Protein AF-Q4S038-F1 (afdb_monomer)

Nearest PDB structures (foldseek):
  6jyj-assembly3_C  TM=9.714E-01  e=1.321E-03  Xenopus tropicalis
  7kzv-assembly1_E  TM=6.057E-01  e=4.966E+00  Homo sapiens
  7kzp-assembly1_E  TM=5.950E-01  e=7.964E+00  Homo sapiens
  4au5-assembly1_A  TM=6.008E-01  e=9.751E+00  Escherichia coli
  6wts-assembly1_A  TM=4.315E-01  e=9.751E+00  Homo sapiens

Secondary structure (DSSP, 8-state):
--GGGS--PPPHHHHHHHHHHHHS-EEEPPSTTPPPEEE-HHHHH---

Radius of gyration: 16.37 Å; Cα contacts (8 Å, |Δi|>4): 34; chains: 1; bounding box: 35×24×47 Å

Foldseek 3Di:
DPVVVVDDDDDPVRVVVVVCQQAAWDWDDDPDPDHIDTDGNVVVPPDD

Mean predicted aligned error: 4.97 Å

Solvent-accessible surface area (backbone atoms only — not comparable to full-atom values): 3127 Å² total; per-residue (Å²): 132,72,70,71,80,81,58,81,83,77,52,70,72,55,48,55,51,50,50,50,58,35,62,43,70,46,80,46,80,39,76,83,91,44,66,69,44,79,43,33,55,51,70,71,70,59,75,129

Sequence (48 aa):
ENPSRRLSVLCWDQVRRLDSILAESVPIHGRGNFPTLSVQPRQIVQVR

pLDDT: mean 92.61, std 11.27, range [59.75, 98.75]

Organism: Tetraodon nigroviridis (NCBI:txid99883)

InterPro domains:
  IPR012937 Terminal nucleotidyltransferase [PF07984] (10-47)
  IPR012937 Terminal nucleotidyltransferase [PTHR12974] (2-47)

Structure (mmCIF, N/CA/C/O backbone):
data_AF-Q4S038-F1
#
_entry.id   AF-Q4S038-F1
#
loop_
_atom_site.group_PDB
_atom_site.id
_atom_site.type_symbol
_atom_site.label_atom_id
_atom_site.label_alt_id
_atom_site.label_comp_id
_atom_site.label_asym_id
_atom_site.label_entity_id
_atom_site.label_seq_id
_atom_site.pdbx_PDB_ins_code
_atom_site.Cartn_x
_atom_site.Cartn_y
_atom_site.Cartn_z
_atom_site.occupancy
_atom_site.B_iso_or_equiv
_atom_site.auth_seq_id
_atom_site.auth_comp_id
_atom_site.auth_asym_id
_atom_site.auth_atom_id
_atom_site.pdbx_PDB_model_num
ATOM 1 N N . GLU A 1 1 ? 0.388 9.383 28.883 1.00 60.47 1 GLU A N 1
ATOM 2 C CA . GLU A 1 1 ? -0.607 9.650 27.820 1.00 60.47 1 GLU A CA 1
ATOM 3 C C . GLU A 1 1 ? -1.462 8.409 27.619 1.00 60.47 1 GLU A C 1
ATOM 5 O O . GLU A 1 1 ? -0.916 7.316 27.666 1.00 60.47 1 GLU A O 1
ATOM 10 N N . ASN A 1 2 ? -2.780 8.549 27.468 1.00 63.53 2 ASN A N 1
ATOM 11 C CA . ASN A 1 2 ? -3.679 7.398 27.349 1.00 63.53 2 ASN A CA 1
ATOM 12 C C . ASN A 1 2 ? -3.647 6.881 25.890 1.00 63.53 2 ASN A C 1
ATOM 14 O O . ASN A 1 2 ? -4.111 7.609 25.004 1.00 63.53 2 ASN A O 1
ATOM 18 N N . PRO A 1 3 ? -3.077 5.693 25.595 1.00 64.81 3 PRO A N 1
ATOM 19 C CA . PRO A 1 3 ? -2.843 5.226 24.222 1.00 64.81 3 PRO A CA 1
ATOM 20 C C . PRO A 1 3 ? -4.129 5.115 23.391 1.00 64.81 3 PRO A C 1
ATOM 22 O O . PRO A 1 3 ? -4.085 5.276 22.172 1.00 64.81 3 PRO A O 1
ATOM 25 N N . SER A 1 4 ? -5.280 4.957 24.049 1.00 73.12 4 SER A N 1
ATOM 26 C CA . SER A 1 4 ? -6.603 4.865 23.427 1.00 73.12 4 SER A CA 1
ATOM 27 C C . SER A 1 4 ? -7.020 6.109 22.633 1.00 73.12 4 SER A C 1
ATOM 29 O O . SER A 1 4 ? -7.868 6.000 21.759 1.00 73.12 4 SER A O 1
ATOM 31 N N . ARG A 1 5 ? -6.431 7.291 22.882 1.00 81.12 5 ARG A N 1
ATOM 32 C CA . ARG A 1 5 ? -6.770 8.521 22.131 1.00 81.12 5 ARG A CA 1
ATOM 33 C C . ARG A 1 5 ? -6.150 8.596 20.730 1.00 81.12 5 ARG A C 1
ATOM 35 O O . ARG A 1 5 ? -6.553 9.456 19.956 1.00 81.12 5 ARG A O 1
ATOM 42 N N . ARG A 1 6 ? -5.164 7.748 20.410 1.00 90.44 6 ARG A N 1
ATOM 43 C CA . ARG A 1 6 ? -4.453 7.764 19.112 1.00 90.44 6 ARG A CA 1
ATOM 44 C C . ARG A 1 6 ? -4.868 6.632 18.173 1.00 90.44 6 ARG A C 1
ATOM 46 O O . ARG A 1 6 ? -4.387 6.581 17.047 1.00 90.44 6 ARG A O 1
ATOM 53 N N . LEU A 1 7 ? -5.707 5.712 18.644 1.00 93.19 7 LEU A N 1
ATOM 54 C CA . LEU A 1 7 ? -6.114 4.525 17.902 1.00 93.19 7 LEU A CA 1
ATOM 55 C C . LEU A 1 7 ? -7.591 4.633 17.530 1.00 93.19 7 LEU A C 1
ATOM 57 O O . LEU A 1 7 ? -8.410 5.078 18.330 1.00 93.19 7 LEU A O 1
ATOM 61 N N . SER A 1 8 ? -7.921 4.206 16.317 1.00 93.25 8 SER A N 1
ATOM 62 C CA . SER A 1 8 ? -9.293 4.082 15.835 1.00 93.25 8 SER A CA 1
ATOM 63 C C . SER A 1 8 ? -9.391 2.875 14.909 1.00 93.25 8 SER A C 1
ATOM 65 O O . SER A 1 8 ? -8.440 2.570 14.186 1.00 93.25 8 SER A O 1
ATOM 67 N N . VAL A 1 9 ? -10.531 2.188 14.941 1.00 95.25 9 VAL A N 1
ATOM 68 C CA . VAL A 1 9 ? -10.827 1.075 14.033 1.00 95.25 9 VAL A CA 1
ATOM 69 C C . VAL A 1 9 ? -11.427 1.642 12.750 1.00 95.25 9 VAL A C 1
ATOM 71 O O . VAL A 1 9 ? -12.310 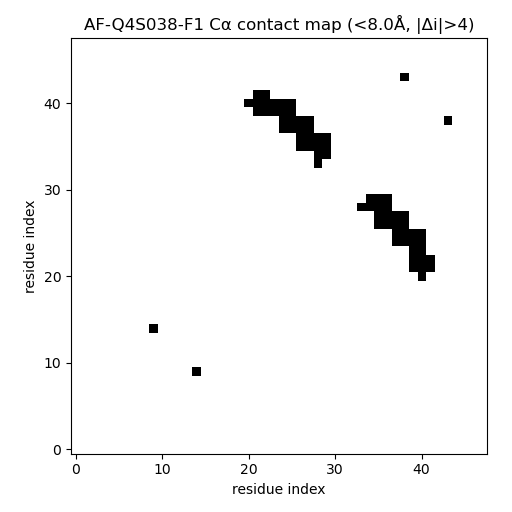2.497 12.798 1.00 95.25 9 VAL A O 1
ATOM 74 N N . LEU A 1 10 ? -10.948 1.165 11.602 1.00 97.81 10 LEU A N 1
ATOM 75 C CA . LEU A 1 10 ? -11.481 1.570 10.305 1.00 97.81 10 LEU A CA 1
ATOM 76 C C . LEU A 1 10 ? -12.904 1.028 10.109 1.00 97.81 10 LEU A C 1
ATOM 78 O O . LEU A 1 10 ? -13.168 -0.145 10.373 1.00 97.81 10 LEU A O 1
ATOM 82 N N . CYS A 1 11 ? -13.813 1.863 9.606 1.00 98.44 11 CYS A N 1
ATOM 83 C CA . CYS A 1 11 ? -15.129 1.410 9.162 1.00 98.44 11 CYS A CA 1
ATOM 84 C C . CYS A 1 11 ? -15.029 0.630 7.841 1.00 98.44 11 CYS A C 1
ATOM 86 O O . CYS A 1 11 ? -13.999 0.641 7.163 1.00 98.44 11 CYS A O 1
ATOM 88 N N . TRP A 1 12 ? -16.119 -0.026 7.435 1.00 98.38 12 TRP A N 1
ATOM 89 C CA . TRP A 1 12 ? -16.109 -0.879 6.245 1.00 98.38 12 TRP A CA 1
ATOM 90 C C . TRP A 1 12 ? -15.711 -0.143 4.957 1.00 98.38 12 TRP A C 1
ATOM 92 O O . TRP A 1 12 ? -14.887 -0.647 4.196 1.00 98.38 12 TRP A O 1
ATOM 102 N N . ASP A 1 13 ? -16.207 1.076 4.735 1.00 98.69 13 ASP A N 1
ATOM 103 C CA . ASP A 1 13 ? -15.827 1.860 3.553 1.00 98.69 13 ASP A CA 1
ATOM 104 C C . ASP A 1 13 ? -14.334 2.205 3.531 1.00 98.69 13 ASP A C 1
ATOM 106 O O . ASP A 1 13 ? -13.701 2.216 2.471 1.00 98.69 13 ASP A O 1
ATOM 110 N N . GLN A 1 14 ? -13.747 2.445 4.704 1.00 98.69 14 GLN A N 1
ATOM 111 C CA . GLN A 1 14 ? -12.315 2.692 4.842 1.00 98.69 14 GLN A CA 1
ATOM 112 C C . GLN A 1 14 ? -11.502 1.420 4.579 1.00 98.69 14 GLN A C 1
ATOM 114 O O . GLN A 1 14 ? -10.491 1.488 3.880 1.00 98.69 14 GLN A O 1
ATOM 119 N N . VAL A 1 15 ? -11.962 0.264 5.069 1.00 98.62 15 VAL A N 1
ATOM 120 C CA . VAL A 1 15 ? -11.342 -1.041 4.784 1.00 98.62 15 VAL A CA 1
ATOM 121 C C . VAL A 1 15 ? -11.390 -1.350 3.289 1.00 98.62 15 VAL A C 1
ATOM 123 O O . VAL A 1 15 ? -10.367 -1.707 2.712 1.00 98.62 15 VAL A O 1
ATOM 126 N N . ARG A 1 16 ? -12.534 -1.133 2.628 1.00 98.75 16 ARG A N 1
ATOM 127 C CA . ARG A 1 16 ? -12.686 -1.351 1.181 1.00 98.75 16 ARG A CA 1
ATOM 128 C C . ARG A 1 16 ? -11.737 -0.474 0.363 1.00 98.75 16 ARG A C 1
ATOM 130 O O . ARG A 1 16 ? -11.154 -0.932 -0.618 1.00 98.75 16 ARG A O 1
ATOM 137 N N . ARG A 1 17 ? -11.555 0.786 0.768 1.00 98.69 17 ARG A N 1
ATOM 138 C CA . ARG A 1 17 ? -10.584 1.683 0.126 1.00 98.69 17 ARG A CA 1
ATOM 139 C C . ARG A 1 17 ? -9.146 1.215 0.350 1.00 98.69 17 ARG A C 1
ATOM 141 O O . ARG A 1 17 ? -8.356 1.250 -0.589 1.00 98.69 17 ARG A O 1
ATOM 148 N N . LEU A 1 18 ? -8.808 0.795 1.568 1.00 98.44 18 LEU A N 1
ATOM 149 C CA . LEU A 1 18 ? -7.481 0.272 1.887 1.00 98.44 18 LEU A CA 1
ATOM 150 C C . LEU A 1 18 ? -7.164 -0.982 1.063 1.00 98.44 18 LEU A C 1
ATOM 152 O O . LEU A 1 18 ? -6.083 -1.059 0.488 1.00 98.44 18 LEU A O 1
ATOM 156 N N . ASP A 1 19 ? -8.107 -1.918 0.953 1.00 98.31 19 ASP A N 1
ATOM 157 C CA . ASP A 1 19 ? -7.952 -3.121 0.129 1.00 98.31 19 ASP A CA 1
ATOM 158 C C . ASP A 1 19 ? -7.679 -2.770 -1.339 1.00 98.31 19 ASP A C 1
ATOM 160 O O . ASP A 1 19 ? -6.709 -3.258 -1.915 1.00 98.31 19 ASP A O 1
ATOM 164 N N . SER A 1 20 ? -8.447 -1.834 -1.911 1.00 98.50 20 SER A N 1
ATOM 165 C CA . SER A 1 20 ? -8.219 -1.353 -3.279 1.00 98.50 20 SER A CA 1
ATOM 166 C C . SER A 1 20 ? -6.803 -0.805 -3.472 1.00 98.50 20 SER A C 1
ATOM 168 O O . SER A 1 20 ? -6.157 -1.144 -4.457 1.00 98.50 20 SER A O 1
ATOM 170 N N . ILE A 1 21 ? -6.298 0.001 -2.531 1.00 98.25 21 ILE A N 1
ATOM 171 C CA . ILE A 1 21 ? -4.934 0.557 -2.591 1.00 98.25 21 ILE A CA 1
ATOM 172 C C . ILE A 1 21 ? -3.886 -0.559 -2.525 1.00 98.25 21 ILE A C 1
ATOM 174 O O . ILE A 1 21 ? -2.898 -0.539 -3.254 1.00 98.25 21 ILE A O 1
ATOM 178 N N . LEU A 1 22 ? -4.089 -1.541 -1.647 1.00 98.06 22 LEU A N 1
ATOM 179 C CA . LEU A 1 22 ? -3.172 -2.667 -1.487 1.00 98.06 22 LEU A CA 1
ATOM 180 C C . LEU A 1 22 ? -3.195 -3.625 -2.690 1.00 98.06 22 LEU A C 1
ATOM 182 O O . LEU A 1 22 ? -2.213 -4.341 -2.913 1.00 98.06 22 LEU A O 1
ATOM 186 N N . ALA A 1 23 ? -4.301 -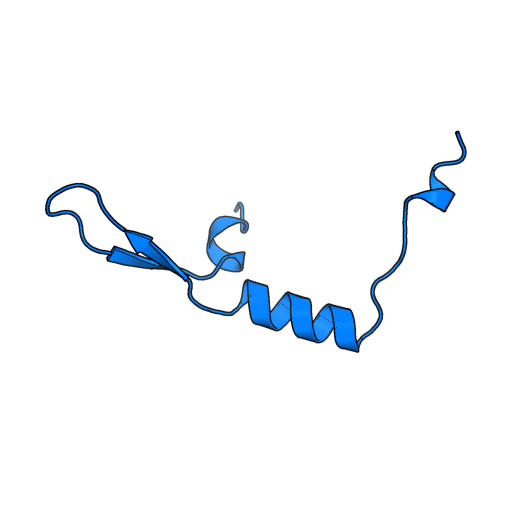3.647 -3.437 1.00 97.75 23 ALA A N 1
ATOM 187 C CA . ALA A 1 23 ? -4.534 -4.485 -4.606 1.00 97.75 23 ALA A CA 1
ATOM 188 C C . ALA A 1 23 ? -4.107 -3.857 -5.935 1.00 97.75 23 ALA A C 1
ATOM 190 O O . ALA A 1 23 ? -3.795 -4.589 -6.877 1.00 97.75 23 ALA A O 1
ATOM 191 N N . GLU A 1 24 ? -4.137 -2.532 -6.028 1.00 98.19 24 GLU A N 1
ATOM 192 C CA . GLU A 1 24 ? -3.800 -1.801 -7.241 1.00 98.19 24 GLU A CA 1
ATOM 193 C C . GLU A 1 24 ? -2.316 -1.967 -7.578 1.00 98.19 24 GLU A C 1
ATOM 195 O O . GLU A 1 24 ? -1.449 -1.985 -6.701 1.00 98.19 24 GLU A O 1
ATOM 200 N N . SER A 1 25 ? -2.017 -2.130 -8.868 1.00 97.69 25 SER A N 1
ATOM 201 C CA . SER A 1 25 ? -0.633 -2.226 -9.306 1.00 97.69 25 SER A CA 1
ATOM 202 C C . SER A 1 25 ? -0.029 -0.838 -9.487 1.00 97.69 25 SER A C 1
ATOM 204 O O . SER A 1 25 ? -0.582 0.000 -10.191 1.00 97.69 25 SER A O 1
ATOM 206 N N . VAL A 1 26 ? 1.135 -0.625 -8.881 1.00 97.69 26 VAL A N 1
ATOM 207 C CA . VAL A 1 26 ? 1.920 0.606 -8.949 1.00 97.69 26 VAL A CA 1
ATOM 208 C C . VAL A 1 26 ? 3.204 0.334 -9.744 1.00 97.69 26 VAL A C 1
ATOM 210 O O . VAL A 1 26 ? 3.825 -0.719 -9.554 1.00 97.69 26 VAL A O 1
ATOM 213 N N . PRO A 1 27 ? 3.625 1.247 -10.637 1.00 98.12 27 PRO A N 1
ATOM 214 C CA . PRO A 1 27 ? 4.872 1.100 -11.371 1.00 98.12 27 PRO A CA 1
ATOM 215 C C . PRO A 1 27 ? 6.090 1.399 -10.485 1.00 98.12 27 PRO A C 1
ATOM 217 O O . PRO A 1 27 ? 6.123 2.394 -9.762 1.00 98.12 27 PRO A O 1
ATOM 220 N N . ILE A 1 28 ? 7.133 0.577 -10.601 1.00 97.88 28 ILE A N 1
ATOM 221 C CA . ILE A 1 28 ? 8.474 0.877 -10.085 1.00 97.88 28 ILE A CA 1
ATOM 222 C C . ILE A 1 28 ? 9.424 0.965 -11.271 1.00 97.88 28 ILE A C 1
ATOM 224 O 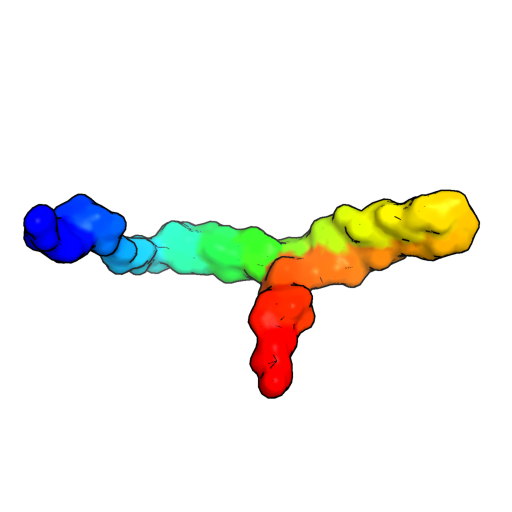O . ILE A 1 28 ? 9.708 -0.036 -11.930 1.00 97.88 28 ILE A O 1
ATOM 228 N N . HIS A 1 29 ? 9.919 2.167 -11.546 1.00 98.31 29 HIS A N 1
ATOM 229 C CA . HIS A 1 29 ? 10.829 2.403 -12.659 1.00 98.31 29 HIS A CA 1
ATOM 230 C C . HIS A 1 29 ? 12.238 1.892 -12.348 1.00 98.31 29 HIS A C 1
ATOM 232 O O . HIS A 1 29 ? 12.871 2.312 -11.378 1.00 98.31 29 HIS A O 1
ATOM 238 N N . GLY A 1 30 ? 12.742 1.005 -13.205 1.00 98.00 30 GLY A N 1
ATOM 239 C CA . GLY A 1 30 ? 14.142 0.604 -13.201 1.00 98.00 30 GLY A CA 1
ATOM 240 C C . GLY A 1 30 ? 15.051 1.747 -13.655 1.00 98.00 30 GLY A C 1
ATOM 241 O O . GLY A 1 30 ? 14.708 2.530 -14.539 1.00 98.00 30 GLY A O 1
ATOM 242 N N . ARG A 1 31 ? 16.242 1.851 -13.057 1.00 98.06 31 ARG A N 1
ATOM 243 C CA . ARG A 1 31 ? 17.272 2.798 -13.506 1.00 98.06 31 ARG A CA 1
ATOM 244 C C . ARG A 1 31 ? 17.992 2.247 -14.743 1.00 98.06 31 ARG A C 1
ATOM 246 O O . ARG A 1 31 ? 18.411 1.093 -14.750 1.00 98.06 31 ARG A O 1
ATOM 253 N N . GLY A 1 32 ? 18.229 3.087 -15.750 1.00 97.12 32 GLY A N 1
ATOM 254 C CA . GLY A 1 32 ? 18.914 2.683 -16.984 1.00 97.12 32 GLY A CA 1
ATOM 255 C C . GLY A 1 32 ? 18.022 1.802 -17.861 1.00 97.12 32 GLY A C 1
ATOM 256 O O . GLY A 1 32 ? 16.867 2.140 -18.076 1.00 97.12 32 GLY A O 1
ATOM 257 N N . ASN A 1 33 ? 18.548 0.669 -18.336 1.00 97.06 33 ASN A N 1
ATOM 258 C CA . ASN A 1 33 ? 17.805 -0.275 -19.186 1.00 9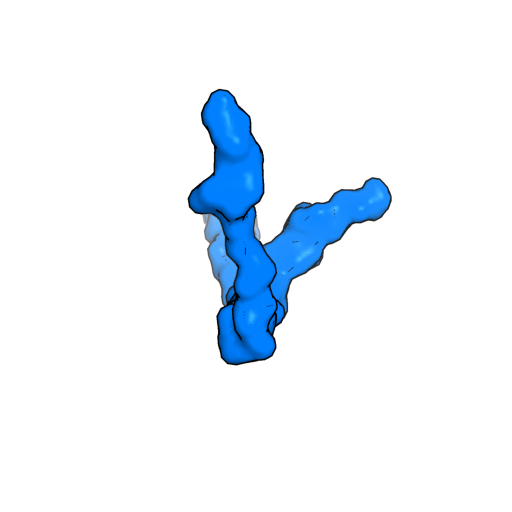7.06 33 ASN A CA 1
ATOM 259 C C . ASN A 1 33 ? 17.029 -1.338 -18.391 1.00 97.06 33 ASN A C 1
ATOM 261 O O . ASN A 1 33 ? 16.537 -2.306 -18.969 1.00 97.06 33 ASN A O 1
ATOM 265 N N . PHE A 1 34 ? 16.949 -1.201 -17.065 1.00 98.38 34 PHE A N 1
ATOM 266 C CA . PHE A 1 34 ? 16.135 -2.104 -16.260 1.00 98.38 34 PHE A CA 1
ATOM 267 C C . PHE A 1 34 ? 14.646 -1.837 -16.513 1.00 98.38 34 PHE A C 1
ATOM 269 O O . PHE A 1 34 ? 14.242 -0.677 -16.621 1.00 98.38 34 PHE A O 1
ATOM 276 N N . PRO A 1 35 ? 13.816 -2.889 -16.602 1.00 98.06 35 PRO A N 1
ATOM 277 C CA . PRO A 1 35 ? 12.402 -2.735 -16.907 1.00 98.06 35 PRO A CA 1
ATOM 278 C C . PRO A 1 35 ? 11.660 -1.995 -15.788 1.00 98.06 35 PRO A C 1
ATOM 280 O O . PRO A 1 35 ? 12.075 -1.993 -14.628 1.00 98.06 35 PRO A O 1
ATOM 283 N N . THR A 1 36 ? 10.516 -1.405 -16.136 1.00 98.38 36 THR A N 1
ATOM 284 C CA . THR A 1 36 ? 9.538 -0.965 -15.134 1.00 98.38 36 THR A CA 1
ATOM 285 C C . THR A 1 36 ? 8.778 -2.186 -14.624 1.00 98.38 36 THR A C 1
ATOM 287 O O . THR A 1 36 ? 8.249 -2.961 -15.420 1.00 98.38 36 THR A O 1
ATOM 290 N N . LEU A 1 37 ? 8.726 -2.361 -13.307 1.00 97.81 37 LEU A N 1
ATOM 291 C CA . LEU A 1 37 ? 7.952 -3.423 -12.66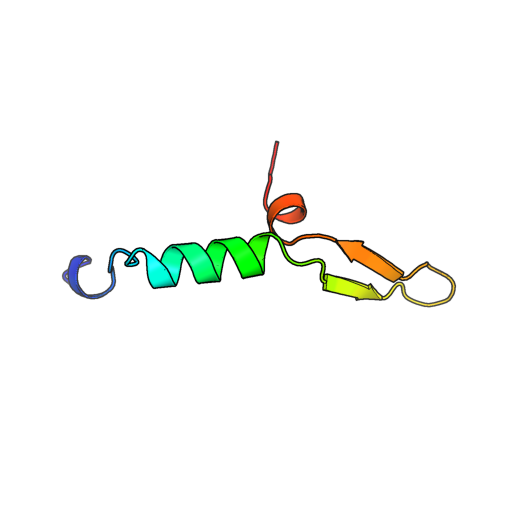8 1.00 97.81 37 LEU A CA 1
ATOM 292 C C . LEU A 1 37 ? 6.530 -2.935 -12.395 1.00 97.81 37 LEU A C 1
ATOM 294 O O . LEU A 1 37 ? 6.344 -1.794 -11.986 1.00 97.81 37 LEU A O 1
ATOM 298 N N . SER A 1 38 ? 5.545 -3.813 -12.567 1.00 97.94 38 SER A N 1
ATOM 299 C CA . SER A 1 38 ? 4.167 -3.600 -12.118 1.00 97.94 38 SER A CA 1
ATOM 300 C C . SER A 1 38 ? 3.964 -4.435 -10.859 1.00 97.94 38 SER A C 1
AT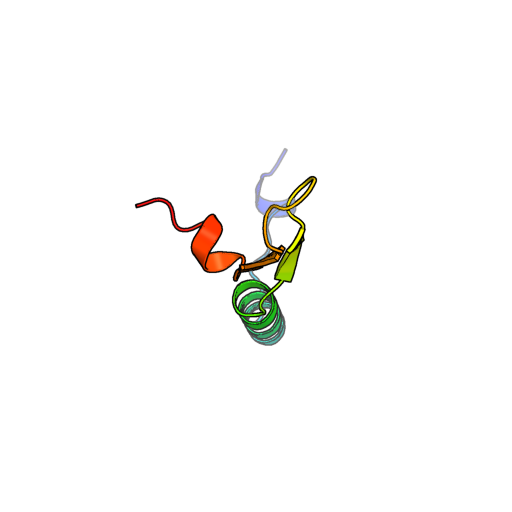OM 302 O O . SER A 1 38 ? 3.996 -5.664 -10.929 1.00 97.94 38 SER A O 1
ATOM 304 N N . VAL A 1 39 ? 3.818 -3.795 -9.700 1.00 96.69 39 VAL A N 1
ATOM 305 C CA . VAL A 1 39 ? 3.773 -4.492 -8.401 1.00 96.69 39 VAL A CA 1
ATOM 306 C C . VAL A 1 39 ? 2.572 -4.055 -7.584 1.00 96.69 39 VAL A C 1
ATOM 308 O O . VAL A 1 39 ? 2.138 -2.916 -7.700 1.00 96.69 39 VAL A O 1
ATOM 311 N N . GLN A 1 40 ? 2.020 -4.937 -6.757 1.00 97.94 40 GLN A N 1
ATOM 312 C CA . GLN A 1 40 ? 0.953 -4.574 -5.819 1.00 97.94 40 GLN A CA 1
ATOM 313 C C . GLN A 1 40 ? 1.556 -4.364 -4.423 1.00 97.94 40 GLN A C 1
ATOM 315 O O . GLN A 1 40 ? 2.335 -5.220 -3.989 1.00 97.94 40 GLN A O 1
ATOM 320 N N . PRO A 1 41 ? 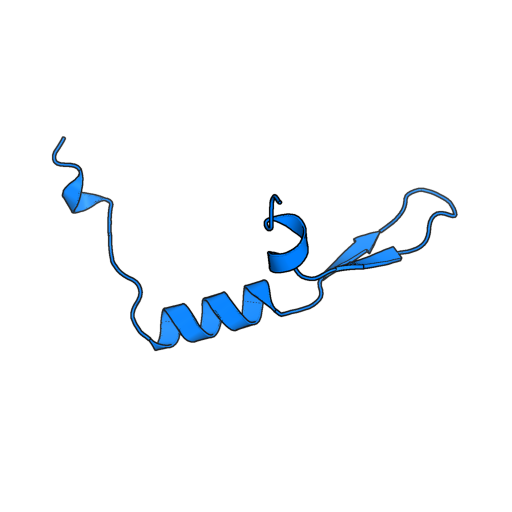1.201 -3.298 -3.676 1.00 97.50 41 PRO A N 1
ATOM 321 C CA . PRO A 1 41 ? 1.773 -3.038 -2.352 1.00 97.50 41 PRO A CA 1
ATOM 322 C C . PRO A 1 41 ? 1.682 -4.229 -1.391 1.00 97.50 41 PRO A C 1
ATOM 324 O O . PRO A 1 41 ? 2.648 -4.530 -0.686 1.00 97.50 41 PRO A O 1
ATOM 327 N N . ARG A 1 42 ? 0.567 -4.976 -1.417 1.00 96.75 42 ARG A N 1
ATOM 328 C CA . ARG A 1 42 ? 0.404 -6.183 -0.586 1.00 96.75 42 ARG A CA 1
ATOM 329 C C . ARG A 1 42 ? 1.464 -7.254 -0.839 1.00 96.75 42 ARG A C 1
ATOM 331 O O . ARG A 1 42 ? 1.859 -7.931 0.098 1.00 96.75 42 ARG A O 1
ATOM 338 N N . GLN A 1 43 ? 1.948 -7.390 -2.074 1.00 94.62 43 GLN A N 1
ATOM 339 C CA . GLN A 1 43 ? 2.953 -8.395 -2.433 1.00 94.62 43 GLN A CA 1
ATOM 340 C C . GLN A 1 43 ? 4.352 -8.018 -1.931 1.00 94.62 43 GLN A C 1
ATOM 342 O O . GLN A 1 43 ? 5.182 -8.901 -1.746 1.00 94.62 43 GLN A O 1
ATOM 347 N N . ILE A 1 44 ? 4.611 -6.726 -1.702 1.00 93.56 44 ILE A N 1
ATOM 348 C CA . ILE A 1 44 ? 5.887 -6.230 -1.165 1.00 93.56 44 ILE A CA 1
ATOM 349 C C . ILE A 1 44 ? 5.921 -6.370 0.358 1.00 93.56 44 ILE A C 1
ATOM 351 O O . ILE A 1 44 ? 6.930 -6.783 0.920 1.00 93.56 44 ILE A O 1
ATOM 355 N N . VAL A 1 45 ? 4.820 -6.013 1.029 1.00 94.00 45 VAL A N 1
ATOM 356 C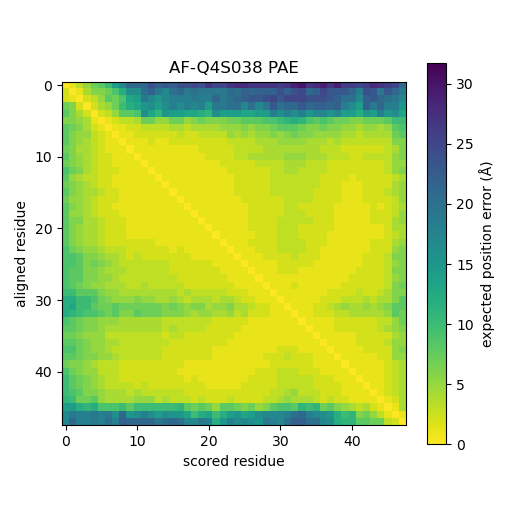 CA . VAL A 1 45 ? 4.721 -6.061 2.499 1.00 94.00 45 VAL A CA 1
ATOM 357 C C . VAL A 1 45 ? 4.584 -7.492 3.016 1.00 94.00 45 VAL A C 1
ATOM 359 O O . VAL A 1 45 ? 4.892 -7.743 4.178 1.00 94.00 45 VAL A O 1
ATOM 362 N N . GLN A 1 46 ? 4.135 -8.435 2.183 1.00 89.69 46 GLN A N 1
ATOM 363 C CA . GLN A 1 46 ? 4.035 -9.844 2.547 1.00 89.69 46 GLN A CA 1
ATOM 364 C C . GLN A 1 46 ? 5.432 -10.447 2.777 1.00 89.69 46 GLN A C 1
ATOM 366 O O . GLN A 1 46 ? 6.028 -11.060 1.893 1.00 89.69 46 GLN A O 1
ATOM 371 N N . VAL A 1 47 ? 5.947 -10.272 3.995 1.00 63.44 47 VAL A N 1
ATOM 372 C CA . VAL A 1 47 ? 7.11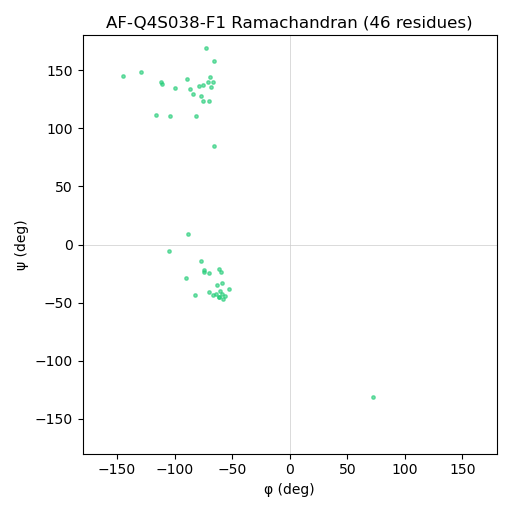1 -10.991 4.514 1.00 63.44 47 VAL A CA 1
ATOM 373 C C . VAL A 1 47 ? 6.676 -12.439 4.722 1.00 63.44 47 VAL A C 1
ATOM 375 O O . VAL A 1 47 ? 5.661 -12.693 5.373 1.00 63.44 47 VAL A O 1
ATOM 378 N N . ARG A 1 48 ? 7.391 -13.373 4.098 1.00 59.75 48 ARG A N 1
ATOM 379 C CA . ARG A 1 48 ? 7.217 -14.804 4.361 1.00 59.75 48 ARG A CA 1
ATOM 380 C C . ARG A 1 48 ? 7.771 -15.179 5.726 1.00 59.75 48 ARG A C 1
ATOM 382 O O . ARG A 1 48 ? 8.785 -14.566 6.121 1.00 59.75 48 ARG A O 1
#